Protein AF-A0A9Q4DVV6-F1 (afdb_monomer)

Foldseek 3Di:
DFEWEDEQVQAPHWDWTQDRVRFTKIKHKDWDDDDPDQIKIKIWIDTPVDTDIDIPPDQWDDDPNYIYGHD

Organism: Bacillus spizizenii (NCBI:txid96241)

Mean predicted aligned error: 4.28 Å

Secondary structure (DSSP, 8-state):
-EEEEE-GGGTTS-EEEE-TTS-EEEEEEEEE--TTSPPEEEEEEEESS-EEEEEESSSEEEETTEEEEE-

Radius of gyration: 11.82 Å; Cα contacts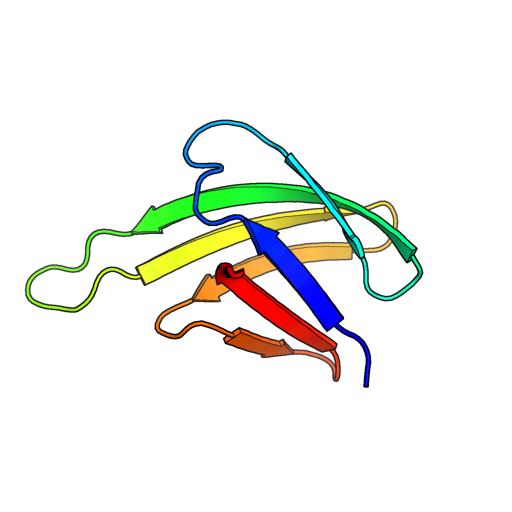 (8 Å, |Δi|>4): 155; chains: 1; bounding box: 31×23×27 Å

Solvent-accessible surface area (backbone atoms only — not comparable to full-atom values): 4104 Å² total; per-residue (Å²): 130,42,55,33,66,42,62,58,87,31,62,87,45,78,45,77,38,52,35,74,86,68,43,68,23,41,34,37,32,41,81,44,85,48,93,93,59,73,74,26,35,39,38,42,38,42,39,97,87,52,70,54,74,47,76,30,83,56,59,56,48,78,56,97,76,32,39,39,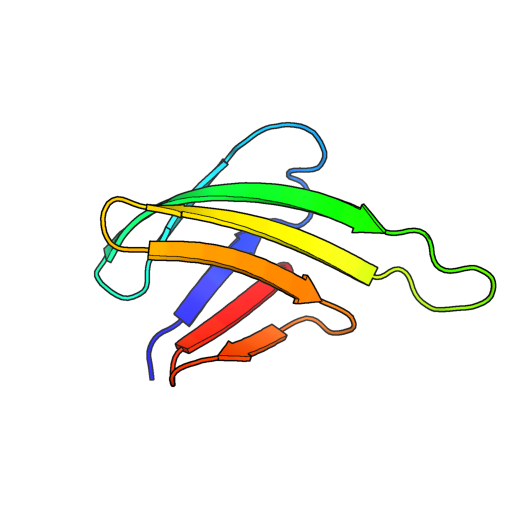35,54,87

Nearest PDB structures (foldseek):
  3ho8-assembly1_C  TM=4.642E-01  e=6.662E-01  Staphylococcus aureus subsp. aureus Mu50
  3hbl-assembly1_C  TM=4.090E-01  e=4.000E-01  Staphylococcus aureus subsp. aureus Mu50
  4hnt-assembly1_A  TM=4.436E-01  e=7.051E-01  Staphylococcus aureus
  4hnv-assembly1_C  TM=4.077E-01  e=5.018E-01  Staphylococcus aureus
  3bg5-assembly2_C  TM=4.083E-01  e=5.948E-01  Staphylococcus aureus

pLDDT: mean 89.44, std 8.99, range [59.22, 96.69]

Sequence (71 aa):
MKSVHFKRRTLRNPEVTRGPEGEKMYYTVYEVPEIGGNTSYQVDYESSRTRGSLTFITNHVEKDGIRFYLD

Structure (mmCIF, N/CA/C/O backbone):
data_AF-A0A9Q4DVV6-F1
#
_entry.id   AF-A0A9Q4DVV6-F1
#
loop_
_atom_site.group_PDB
_atom_site.id
_atom_site.type_symbol
_atom_site.label_atom_id
_atom_site.label_alt_id
_atom_site.label_comp_id
_atom_site.label_asym_id
_atom_site.label_entity_id
_atom_site.label_seq_id
_atom_site.pdbx_PDB_ins_code
_atom_site.Cartn_x
_atom_site.Cartn_y
_atom_site.Cartn_z
_atom_site.occupancy
_atom_site.B_iso_or_equiv
_atom_site.auth_seq_id
_atom_site.auth_comp_id
_atom_site.auth_asym_id
_atom_site.auth_atom_id
_atom_site.pdbx_PDB_model_num
ATOM 1 N N . MET A 1 1 ? 0.752 -15.210 -9.869 1.00 74.12 1 MET A N 1
ATOM 2 C CA . MET A 1 1 ? -0.090 -14.045 -9.521 1.00 74.12 1 MET A CA 1
ATOM 3 C C . MET A 1 1 ? 0.776 -13.062 -8.751 1.00 74.12 1 MET A C 1
ATOM 5 O O . MET A 1 1 ? 1.573 -13.527 -7.945 1.00 74.12 1 MET A O 1
ATOM 9 N N . LYS A 1 2 ? 0.720 -11.763 -9.064 1.00 92.88 2 LYS A N 1
ATOM 10 C CA . LYS A 1 2 ? 1.589 -10.746 -8.439 1.00 92.88 2 LYS A CA 1
ATOM 11 C C . LYS A 1 2 ? 0.980 -10.291 -7.111 1.00 92.88 2 LYS A C 1
ATOM 13 O O . LYS A 1 2 ? -0.246 -10.258 -6.995 1.00 92.88 2 LYS A O 1
ATOM 18 N N . SER A 1 3 ? 1.817 -9.949 -6.135 1.00 94.81 3 SER A N 1
ATOM 19 C CA . SER A 1 3 ? 1.363 -9.462 -4.831 1.00 94.81 3 SER A CA 1
ATOM 20 C C . SER A 1 3 ? 2.117 -8.221 -4.372 1.00 94.81 3 SER A C 1
ATOM 22 O O . SER A 1 3 ? 3.286 -8.030 -4.704 1.00 94.81 3 SER A O 1
ATOM 24 N N . VAL A 1 4 ? 1.426 -7.387 -3.598 1.00 95.81 4 VAL A N 1
ATOM 25 C CA . VAL A 1 4 ? 1.971 -6.196 -2.939 1.00 95.81 4 VAL A CA 1
ATOM 26 C C . VAL A 1 4 ? 1.54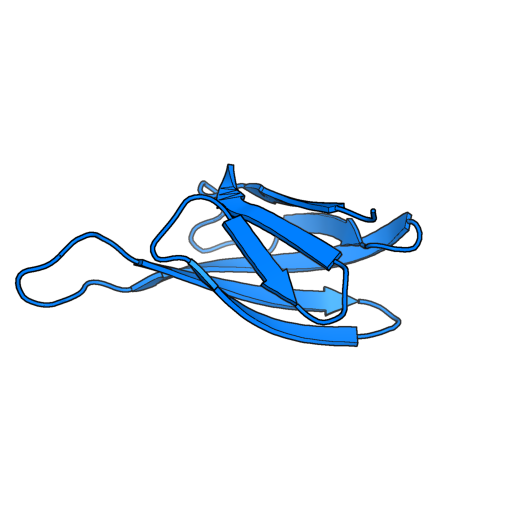8 -6.231 -1.479 1.00 95.81 4 VAL A C 1
ATOM 28 O O . VAL A 1 4 ? 0.405 -6.563 -1.175 1.00 95.81 4 VAL A O 1
ATOM 31 N N . HIS A 1 5 ? 2.469 -5.893 -0.584 1.00 96.44 5 HIS A N 1
ATOM 32 C CA . HIS A 1 5 ? 2.257 -5.943 0.859 1.00 96.44 5 HIS A CA 1
ATOM 33 C C . HIS A 1 5 ? 2.425 -4.550 1.461 1.00 96.44 5 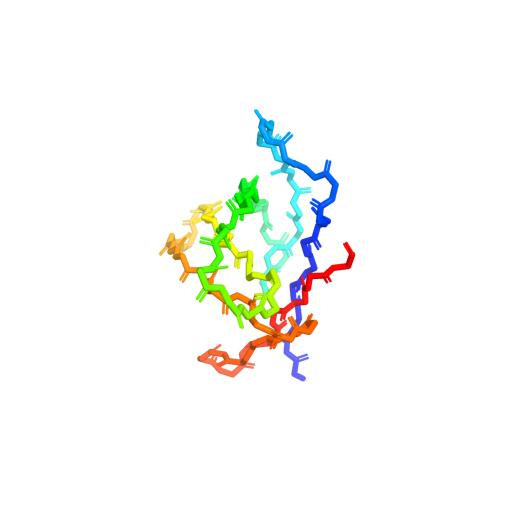HIS A C 1
ATOM 35 O O . HIS A 1 5 ? 3.465 -3.909 1.274 1.00 96.44 5 HIS A O 1
ATOM 41 N N . PHE A 1 6 ? 1.405 -4.097 2.183 1.00 94.62 6 PHE A N 1
ATOM 42 C CA . PHE A 1 6 ? 1.391 -2.849 2.936 1.00 94.62 6 PHE A CA 1
ATOM 43 C C . PHE A 1 6 ? 1.370 -3.162 4.427 1.00 94.62 6 PHE A C 1
ATOM 45 O O . PHE A 1 6 ? 0.621 -4.033 4.861 1.00 94.62 6 PHE A O 1
ATOM 52 N N . LYS A 1 7 ? 2.146 -2.433 5.232 1.00 92.12 7 LYS A N 1
ATOM 53 C CA . LYS A 1 7 ? 2.106 -2.585 6.690 1.00 92.12 7 LYS A CA 1
ATOM 54 C C . LYS A 1 7 ? 1.039 -1.684 7.283 1.00 92.12 7 LYS A C 1
ATOM 56 O O . LYS A 1 7 ? 1.146 -0.464 7.188 1.00 92.12 7 LYS A O 1
ATOM 61 N N . ARG A 1 8 ? 0.083 -2.249 8.010 1.00 83.50 8 ARG A N 1
ATOM 62 C CA . ARG A 1 8 ? -0.995 -1.518 8.692 1.00 83.50 8 ARG A CA 1
ATOM 63 C C . ARG A 1 8 ? -0.492 -0.483 9.695 1.00 83.50 8 ARG A C 1
ATOM 65 O O . ARG A 1 8 ? -1.128 0.544 9.891 1.00 83.50 8 ARG A O 1
ATOM 72 N N . ARG A 1 9 ? 0.670 -0.721 10.316 1.00 78.50 9 ARG A N 1
ATOM 73 C CA . ARG A 1 9 ? 1.262 0.158 11.347 1.00 78.50 9 ARG A CA 1
ATOM 74 C C . ARG A 1 9 ? 1.864 1.467 10.809 1.00 78.50 9 ARG A C 1
ATOM 76 O O . ARG A 1 9 ? 2.435 2.218 11.589 1.00 78.50 9 ARG A O 1
ATOM 83 N N . THR A 1 10 ? 1.717 1.766 9.519 1.00 69.31 10 THR A N 1
ATOM 84 C CA . THR A 1 10 ? 2.218 3.000 8.871 1.00 69.31 10 THR A CA 1
ATOM 85 C C . THR A 1 10 ? 1.305 4.207 9.020 1.00 69.31 10 THR A C 1
ATOM 87 O O . THR A 1 10 ? 1.489 5.221 8.349 1.00 69.31 10 THR A O 1
ATOM 90 N N . LEU A 1 11 ? 0.331 4.125 9.928 1.00 67.44 11 LEU A N 1
ATOM 91 C CA . LEU A 1 11 ? -0.556 5.226 10.269 1.00 67.44 11 LEU A CA 1
ATOM 92 C C . LEU A 1 11 ? 0.266 6.512 10.464 1.00 67.44 11 LEU A C 1
ATOM 94 O O . LEU A 1 11 ? 1.035 6.623 11.419 1.00 67.44 11 LEU A O 1
ATOM 98 N N . ARG A 1 12 ? 0.047 7.487 9.568 1.00 66.50 12 ARG A N 1
ATOM 99 C CA . ARG A 1 12 ? 0.590 8.864 9.575 1.00 66.50 12 ARG A CA 1
ATOM 100 C C . ARG A 1 12 ? 1.964 9.104 8.939 1.00 66.50 12 ARG A C 1
ATOM 102 O O . ARG A 1 12 ? 2.319 10.272 8.822 1.00 66.50 12 ARG A O 1
ATOM 109 N N . ASN A 1 13 ? 2.695 8.085 8.478 1.00 78.69 13 ASN A N 1
ATOM 110 C CA . ASN A 1 13 ? 3.964 8.290 7.764 1.00 78.69 13 ASN A CA 1
ATOM 111 C C . ASN A 1 13 ? 4.025 7.465 6.472 1.00 78.69 13 ASN A C 1
ATOM 113 O O . ASN A 1 13 ? 3.747 6.266 6.518 1.00 78.69 13 ASN A O 1
ATOM 117 N N . PRO A 1 14 ? 4.444 8.063 5.342 1.00 83.69 14 PRO A N 1
ATOM 118 C CA . PRO A 1 14 ? 4.675 7.309 4.121 1.00 83.69 14 PRO A CA 1
ATOM 119 C C . PRO A 1 14 ? 5.745 6.229 4.328 1.00 83.69 14 PRO A C 1
ATOM 121 O O . PRO A 1 14 ? 6.830 6.507 4.842 1.00 83.69 14 PRO A O 1
ATOM 124 N N . GLU A 1 15 ? 5.467 5.009 3.880 1.00 94.12 15 GLU A N 1
ATOM 125 C CA . GLU A 1 15 ? 6.442 3.919 3.795 1.00 94.12 15 GLU A CA 1
ATOM 126 C C . GLU A 1 15 ? 6.688 3.509 2.343 1.00 94.12 15 GLU A C 1
ATOM 128 O O . GLU A 1 15 ? 6.002 3.945 1.420 1.00 94.12 15 GLU A O 1
ATOM 133 N N . VAL A 1 16 ? 7.700 2.663 2.138 1.00 94.56 16 VAL A N 1
ATOM 134 C CA . VAL A 1 16 ? 8.043 2.108 0.826 1.00 94.56 16 VAL A CA 1
ATOM 135 C C . VAL A 1 16 ? 7.883 0.596 0.854 1.00 94.56 16 VAL A C 1
ATOM 137 O O . VAL A 1 16 ? 8.394 -0.077 1.748 1.00 94.56 16 VAL A O 1
ATOM 140 N N . THR A 1 17 ? 7.216 0.062 -0.162 1.00 95.12 17 THR A N 1
ATOM 141 C CA . THR A 1 17 ? 7.133 -1.370 -0.456 1.00 95.12 17 THR A CA 1
ATOM 142 C C . THR A 1 17 ? 7.593 -1.650 -1.891 1.00 95.12 17 THR A C 1
ATOM 144 O O . THR A 1 17 ? 8.002 -0.742 -2.625 1.00 95.12 17 THR A O 1
ATOM 147 N N . ARG A 1 18 ? 7.565 -2.924 -2.287 1.00 96.06 18 ARG A N 1
ATOM 148 C CA . ARG A 1 18 ? 7.788 -3.350 -3.673 1.00 96.06 18 ARG A CA 1
ATOM 149 C C . ARG A 1 18 ? 6.445 -3.472 -4.385 1.00 96.06 18 ARG A C 1
ATOM 151 O O . ARG A 1 18 ? 5.567 -4.193 -3.918 1.00 96.06 18 ARG A O 1
ATOM 158 N N . GLY A 1 19 ? 6.306 -2.759 -5.498 1.00 95.25 19 GLY A N 1
ATOM 159 C CA . GLY A 1 19 ? 5.165 -2.872 -6.396 1.00 95.25 19 GLY A CA 1
ATOM 160 C C . GLY A 1 19 ? 5.165 -4.190 -7.184 1.00 95.25 19 GLY A C 1
ATOM 161 O O . GLY A 1 19 ? 6.105 -4.987 -7.076 1.00 95.25 19 GLY A O 1
ATOM 162 N N . PRO A 1 20 ? 4.114 -4.440 -7.983 1.00 94.50 20 PRO A N 1
ATOM 163 C CA . PRO A 1 20 ? 3.916 -5.696 -8.709 1.00 94.50 20 PRO A CA 1
ATOM 164 C C . PRO A 1 20 ? 5.047 -6.038 -9.692 1.00 94.50 20 PRO A C 1
ATOM 166 O O . PRO A 1 20 ? 5.267 -7.216 -9.970 1.00 94.50 20 PRO A O 1
ATOM 169 N N . GLU A 1 21 ? 5.780 -5.045 -10.202 1.00 94.06 21 GLU A N 1
ATOM 170 C CA . GLU A 1 21 ? 6.908 -5.229 -11.126 1.00 94.06 21 GLU A CA 1
ATOM 171 C C . GLU A 1 21 ? 8.273 -5.078 -10.429 1.00 94.06 21 GLU A C 1
ATOM 173 O O . GLU A 1 21 ? 9.307 -4.980 -11.091 1.00 94.06 21 GLU A O 1
ATOM 178 N N . GLY A 1 22 ? 8.298 -5.046 -9.092 1.00 93.31 22 GLY A N 1
ATOM 179 C CA . GLY A 1 22 ? 9.508 -4.837 -8.294 1.00 93.31 22 GLY A CA 1
ATOM 180 C C . GLY A 1 22 ? 9.941 -3.373 -8.170 1.00 93.31 22 GLY A C 1
ATOM 181 O O . GLY A 1 22 ? 11.005 -3.094 -7.614 1.00 93.31 22 GLY A O 1
ATOM 182 N N . GLU A 1 23 ? 9.137 -2.432 -8.661 1.00 95.06 23 GLU A N 1
ATOM 183 C CA . GLU A 1 23 ? 9.370 -1.001 -8.520 1.00 95.06 23 GLU A CA 1
ATOM 184 C C . GLU A 1 23 ? 9.197 -0.527 -7.071 1.00 95.06 23 GLU A C 1
ATOM 186 O O . GLU A 1 23 ? 8.510 -1.154 -6.262 1.00 95.06 23 GLU A O 1
ATOM 191 N N . LYS A 1 24 ? 9.802 0.617 -6.734 1.00 96.69 24 LYS A N 1
ATOM 192 C CA . LYS A 1 24 ? 9.522 1.280 -5.457 1.00 96.69 24 LYS A CA 1
ATOM 193 C C . LYS A 1 24 ? 8.112 1.862 -5.496 1.00 96.69 24 LYS A C 1
ATOM 195 O O . LYS A 1 24 ? 7.796 2.642 -6.395 1.00 96.69 24 LYS A O 1
ATOM 200 N N . MET A 1 25 ? 7.306 1.502 -4.506 1.00 96.56 25 MET A N 1
AT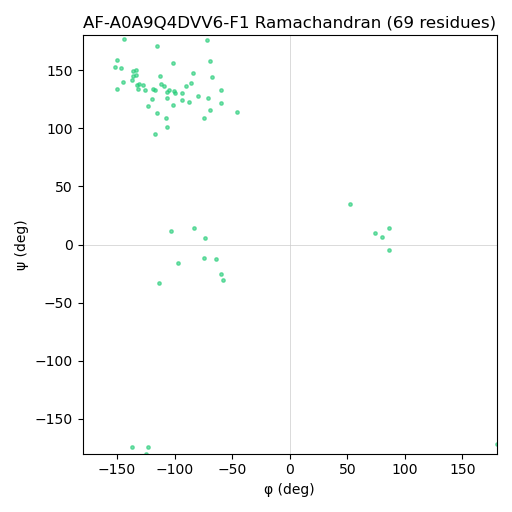OM 201 C CA . MET A 1 25 ? 5.953 2.014 -4.328 1.00 96.56 25 MET A CA 1
ATOM 202 C C . MET A 1 25 ? 5.837 2.637 -2.940 1.00 96.56 25 MET A C 1
ATOM 204 O O . MET A 1 25 ? 6.054 1.968 -1.930 1.00 96.56 25 MET A O 1
ATOM 208 N N . TYR A 1 26 ? 5.542 3.928 -2.908 1.00 95.25 26 TYR A N 1
ATOM 209 C CA . TYR A 1 26 ? 5.302 4.698 -1.698 1.00 95.25 26 TYR A CA 1
ATOM 210 C C . TYR A 1 26 ? 3.840 4.548 -1.310 1.00 95.25 26 TYR A C 1
ATOM 212 O O . TYR A 1 26 ? 2.983 4.559 -2.191 1.00 95.25 26 TYR A O 1
ATOM 220 N N . TYR A 1 27 ? 3.546 4.400 -0.024 1.00 95.31 27 TYR A N 1
ATOM 221 C 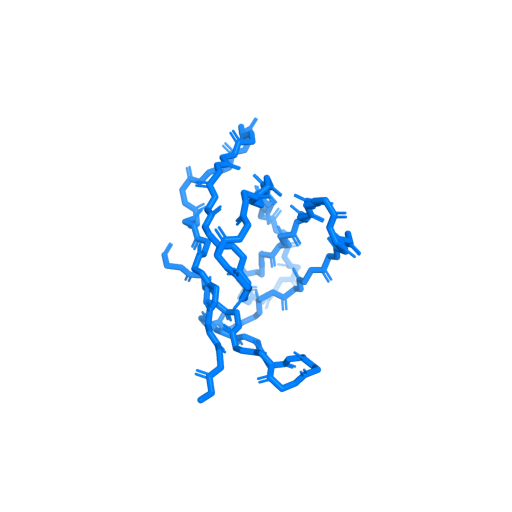CA . TYR A 1 27 ? 2.173 4.254 0.440 1.00 95.31 27 TYR A CA 1
ATOM 222 C C . TYR A 1 27 ? 1.955 4.877 1.817 1.00 95.31 27 TYR A C 1
ATOM 224 O O . TYR A 1 27 ? 2.877 4.939 2.628 1.00 95.31 27 TYR A O 1
ATOM 232 N N . THR A 1 28 ? 0.724 5.309 2.078 1.00 94.56 28 THR A N 1
ATOM 233 C CA . THR A 1 28 ? 0.262 5.751 3.399 1.00 94.56 28 THR A CA 1
ATOM 234 C C . THR A 1 28 ? -1.010 4.998 3.755 1.00 94.56 28 THR A C 1
ATOM 236 O O . THR A 1 28 ? -1.884 4.829 2.905 1.00 94.56 28 THR A O 1
ATOM 239 N N . VAL A 1 29 ? -1.114 4.548 5.006 1.00 93.44 29 VAL A N 1
ATOM 240 C CA . VAL A 1 29 ? -2.306 3.872 5.527 1.00 93.44 29 VAL A CA 1
ATOM 241 C C . VAL A 1 29 ? -3.070 4.826 6.439 1.00 93.44 29 VAL A C 1
ATOM 243 O O . VAL A 1 29 ? -2.491 5.453 7.330 1.00 93.44 29 VAL A O 1
ATOM 246 N N . TYR A 1 30 ? -4.379 4.901 6.235 1.00 90.50 30 TYR A N 1
ATOM 247 C CA . TYR A 1 30 ? -5.321 5.660 7.045 1.00 90.50 30 TYR A CA 1
ATOM 248 C C . TYR A 1 30 ? -6.337 4.703 7.654 1.00 90.50 30 TYR A C 1
ATOM 250 O O . TYR A 1 30 ? -6.876 3.839 6.965 1.00 90.50 30 TYR A O 1
ATOM 258 N N . GLU A 1 31 ? -6.605 4.860 8.945 1.00 90.38 31 GLU A N 1
ATOM 259 C CA . GLU A 1 31 ? -7.744 4.204 9.576 1.00 90.38 31 GLU A CA 1
ATOM 260 C C . GLU A 1 31 ? -9.008 4.996 9.246 1.00 90.38 31 GLU A C 1
ATOM 262 O O . GLU A 1 31 ? -9.045 6.215 9.432 1.00 90.38 31 GLU A O 1
ATOM 267 N N . VAL A 1 32 ? -10.026 4.307 8.740 1.00 87.50 32 VAL A N 1
ATOM 268 C CA . VAL A 1 32 ? -11.329 4.883 8.425 1.00 87.50 32 VAL A CA 1
ATOM 269 C C . VAL A 1 32 ? -12.307 4.382 9.490 1.00 87.50 32 VAL A C 1
ATOM 271 O O . VAL A 1 32 ? -12.718 3.220 9.457 1.00 87.50 32 VAL A O 1
ATOM 274 N N . PRO A 1 33 ? -12.644 5.214 10.492 1.00 78.12 33 PRO A N 1
ATOM 275 C CA . PRO A 1 33 ? -13.607 4.825 11.509 1.00 78.12 33 PRO A CA 1
ATOM 276 C C . PRO A 1 33 ? -15.004 4.739 10.886 1.00 78.12 33 PRO A C 1
ATOM 278 O O . PRO A 1 33 ? -15.563 5.744 10.447 1.00 78.12 33 PRO A O 1
ATOM 281 N N . GLU A 1 34 ? -15.579 3.539 10.864 1.00 75.38 34 GLU A N 1
ATOM 282 C CA . GLU A 1 34 ? -16.975 3.331 10.483 1.00 75.38 34 GLU A CA 1
ATOM 283 C C . GLU A 1 34 ? -17.885 3.426 11.714 1.00 75.38 34 GLU A C 1
ATOM 285 O O . GLU A 1 34 ? -17.595 2.882 12.782 1.00 75.38 34 GLU A O 1
ATOM 290 N N . ILE A 1 35 ? -19.015 4.124 11.579 1.00 59.22 35 ILE A N 1
ATOM 291 C CA . ILE A 1 35 ? -20.006 4.238 12.653 1.00 59.22 35 ILE A CA 1
ATOM 292 C C . ILE A 1 35 ? -20.761 2.904 12.755 1.00 59.22 35 ILE A C 1
ATOM 294 O O . ILE A 1 35 ? -21.574 2.582 11.894 1.00 59.22 35 ILE A O 1
ATOM 298 N N . GLY A 1 36 ? -20.506 2.143 13.825 1.00 67.19 36 GLY A N 1
ATOM 299 C CA . GLY A 1 36 ? -21.232 0.906 14.149 1.00 67.19 36 GLY A CA 1
ATOM 300 C C . GLY A 1 36 ? -20.707 -0.378 13.489 1.00 67.19 36 GLY A C 1
ATOM 301 O O . GLY A 1 36 ? -21.415 -1.382 13.514 1.00 67.19 36 GLY A O 1
ATOM 302 N N . GLY A 1 37 ? -19.497 -0.364 12.916 1.00 68.56 37 GLY A N 1
ATOM 303 C CA . GLY A 1 37 ? -18.928 -1.487 12.156 1.00 68.56 37 GLY A CA 1
ATOM 304 C C . GLY A 1 37 ? -17.453 -1.793 12.449 1.00 68.56 37 GLY A C 1
ATOM 305 O O . GLY A 1 37 ? -16.845 -1.217 13.352 1.00 68.56 37 GLY A O 1
ATOM 306 N N . ASN A 1 38 ? -16.891 -2.733 11.679 1.00 73.25 38 ASN A N 1
ATOM 307 C CA . ASN A 1 38 ? -15.468 -3.088 11.717 1.00 73.25 38 ASN A CA 1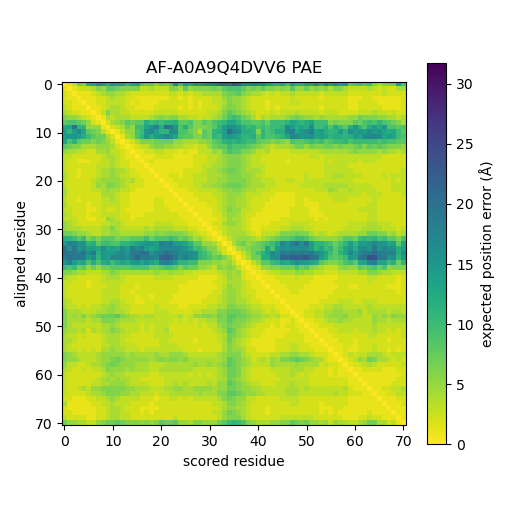
ATOM 308 C C . ASN A 1 38 ? -14.603 -1.930 11.201 1.00 73.25 38 ASN A C 1
ATOM 310 O O . ASN A 1 38 ? -14.962 -1.260 10.238 1.00 73.25 38 ASN A O 1
ATOM 314 N N . THR A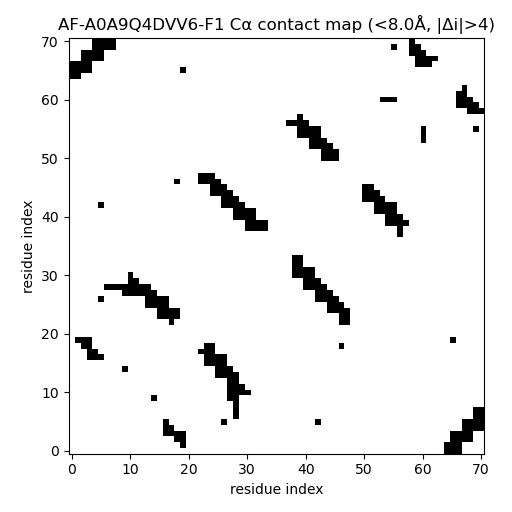 1 39 ? -13.425 -1.745 11.794 1.00 82.19 39 THR A N 1
ATOM 315 C CA . THR A 1 39 ? -12.423 -0.786 11.319 1.00 82.19 39 THR A CA 1
ATOM 316 C C . THR A 1 39 ? -11.996 -1.109 9.885 1.00 82.19 39 THR A C 1
ATOM 318 O O . THR A 1 39 ? -11.482 -2.203 9.631 1.00 82.19 39 THR A O 1
ATOM 321 N N . SER A 1 40 ? -12.167 -0.160 8.962 1.00 89.88 40 SER A N 1
ATOM 322 C CA . SER A 1 40 ? -11.636 -0.244 7.602 1.00 89.88 40 SER A CA 1
ATOM 323 C C . SER A 1 40 ? -10.368 0.602 7.460 1.00 89.88 40 SER A C 1
ATOM 325 O O . SER A 1 40 ? -10.101 1.517 8.241 1.00 89.88 40 SER A O 1
ATOM 327 N N . TYR A 1 41 ? -9.533 0.259 6.482 1.00 92.25 41 TYR A N 1
ATOM 328 C CA . TYR A 1 41 ? -8.274 0.956 6.226 1.00 92.25 41 TYR A CA 1
ATOM 329 C C . TYR A 1 41 ? -8.206 1.408 4.775 1.00 92.25 41 TYR A C 1
ATOM 331 O O . TYR A 1 41 ? -8.446 0.616 3.868 1.00 92.25 41 TYR A O 1
ATOM 339 N N . GLN A 1 42 ? -7.830 2.660 4.541 1.00 93.69 42 GLN A N 1
ATOM 340 C CA . GLN A 1 42 ? -7.520 3.157 3.206 1.00 93.69 42 GLN A CA 1
ATOM 341 C C . GLN A 1 42 ? -6.007 3.192 3.014 1.00 93.69 42 GLN A C 1
ATOM 343 O O . GLN A 1 42 ? -5.280 3.704 3.863 1.00 93.69 42 GLN A O 1
ATOM 348 N N . VAL A 1 43 ? -5.535 2.661 1.891 1.00 95.00 43 VAL A N 1
ATOM 349 C CA . VAL A 1 43 ? -4.135 2.731 1.478 1.00 95.00 43 VAL A CA 1
ATOM 350 C C . VAL A 1 43 ? -4.038 3.551 0.209 1.00 95.00 43 VAL A C 1
ATOM 352 O O . VAL A 1 43 ? -4.504 3.113 -0.843 1.00 95.00 43 VAL A O 1
ATOM 355 N N . ASP A 1 44 ? -3.399 4.709 0.307 1.00 94.75 44 ASP A N 1
ATOM 356 C CA . ASP A 1 44 ? -3.029 5.517 -0.850 1.00 94.75 44 ASP A CA 1
ATOM 357 C C . ASP A 1 44 ? -1.606 5.151 -1.256 1.00 94.75 44 ASP A C 1
ATOM 359 O O . ASP A 1 44 ? -0.717 5.119 -0.404 1.00 94.75 44 ASP A O 1
ATOM 363 N N . TYR A 1 45 ? -1.383 4.865 -2.538 1.00 94.69 45 TYR A N 1
ATOM 364 C CA . TYR A 1 45 ? -0.088 4.427 -3.050 1.00 94.69 45 TYR A CA 1
ATOM 365 C C . TYR A 1 45 ? 0.297 5.114 -4.361 1.00 94.69 45 TYR A C 1
ATOM 367 O O . TYR A 1 45 ? -0.546 5.441 -5.198 1.00 94.69 45 TYR A O 1
ATOM 375 N N . GLU A 1 46 ? 1.600 5.288 -4.562 1.00 95.56 46 GLU A N 1
ATOM 376 C CA . GLU A 1 46 ? 2.197 5.884 -5.754 1.00 95.56 46 GLU A CA 1
ATOM 377 C C . GLU A 1 46 ? 3.536 5.218 -6.090 1.00 95.56 46 GLU A C 1
ATOM 379 O O . GLU A 1 46 ? 4.347 4.894 -5.225 1.00 95.56 46 GLU A O 1
ATOM 384 N N . SER A 1 47 ? 3.779 5.003 -7.376 1.00 94.69 47 SER A N 1
ATOM 385 C CA . SER A 1 47 ? 5.012 4.444 -7.928 1.00 94.69 47 SER A CA 1
ATOM 386 C C . SER A 1 47 ? 5.324 5.123 -9.259 1.00 94.69 47 SER A C 1
ATOM 388 O O . SER A 1 47 ? 4.516 5.886 -9.784 1.00 94.69 47 SER A O 1
ATOM 390 N N . SER A 1 48 ? 6.454 4.777 -9.875 1.00 93.75 48 SER A N 1
ATOM 391 C CA . SER A 1 48 ? 6.785 5.251 -11.225 1.00 93.75 48 SER A CA 1
ATOM 392 C C . SER A 1 48 ? 5.830 4.758 -12.324 1.00 93.75 48 SER A C 1
ATOM 394 O O . SER A 1 48 ? 5.904 5.253 -13.445 1.00 93.75 48 SER A O 1
ATOM 396 N N . ARG A 1 49 ? 4.966 3.773 -12.035 1.00 90.88 49 ARG A N 1
ATOM 397 C CA . ARG A 1 49 ? 4.071 3.131 -13.015 1.00 90.88 49 ARG A CA 1
ATOM 398 C C . ARG A 1 49 ? 2.595 3.408 -12.770 1.00 90.88 49 ARG A C 1
ATOM 400 O O . ARG A 1 49 ? 1.815 3.436 -13.714 1.00 90.88 49 ARG A O 1
ATOM 407 N N . THR A 1 50 ? 2.201 3.546 -11.510 1.00 92.19 50 THR A N 1
ATOM 408 C CA . THR A 1 50 ? 0.797 3.638 -11.110 1.00 92.19 50 THR A CA 1
ATOM 409 C C . THR A 1 50 ? 0.640 4.435 -9.827 1.00 92.19 50 THR A C 1
ATOM 411 O O . THR A 1 50 ? 1.519 4.426 -8.963 1.00 92.19 50 THR A O 1
ATOM 414 N N . ARG A 1 51 ? -0.534 5.046 -9.679 1.00 94.88 51 ARG A N 1
ATOM 415 C CA . ARG A 1 51 ? -1.007 5.695 -8.461 1.00 94.88 51 ARG A CA 1
ATOM 416 C C . ARG A 1 51 ? -2.465 5.319 -8.224 1.00 94.88 51 ARG A C 1
ATOM 418 O O . ARG A 1 51 ? -3.216 5.162 -9.185 1.00 94.88 51 ARG A O 1
ATOM 425 N N . GLY A 1 52 ? -2.867 5.177 -6.970 1.00 95.00 52 GLY A N 1
ATOM 426 C CA . GLY A 1 52 ? -4.255 4.893 -6.637 1.00 95.00 52 GLY A CA 1
ATOM 427 C C . GLY A 1 52 ? -4.506 4.767 -5.145 1.00 95.00 52 GLY A C 1
ATOM 428 O O . GLY A 1 52 ? -3.625 5.021 -4.327 1.00 95.00 52 GLY A O 1
ATOM 429 N N . SER A 1 53 ? -5.725 4.344 -4.831 1.00 95.25 53 SER A N 1
ATOM 430 C CA . SER A 1 53 ? -6.193 4.101 -3.471 1.00 95.25 53 SER A CA 1
ATOM 431 C C . SER A 1 53 ? -6.920 2.761 -3.406 1.00 95.25 53 SER A C 1
ATOM 433 O O . SER A 1 53 ? -7.585 2.361 -4.369 1.00 95.25 53 SER A O 1
ATOM 435 N N . LEU A 1 54 ? -6.786 2.067 -2.278 1.00 95.31 54 LEU A N 1
ATOM 436 C CA . LEU A 1 54 ? -7.457 0.800 -1.985 1.00 95.31 54 LEU A CA 1
ATOM 437 C C . LEU A 1 54 ? -8.077 0.851 -0.593 1.00 95.31 54 LEU A C 1
ATOM 439 O O . LEU A 1 54 ? -7.432 1.293 0.353 1.00 95.31 54 LEU A O 1
ATOM 443 N N . THR A 1 55 ? -9.297 0.340 -0.462 1.00 93.94 55 THR A N 1
ATOM 444 C CA . THR A 1 55 ? -9.981 0.216 0.828 1.00 93.94 55 THR A CA 1
ATOM 445 C C . THR A 1 55 ? -10.004 -1.242 1.262 1.00 93.94 55 THR A C 1
ATOM 447 O O . THR A 1 55 ? -10.474 -2.115 0.535 1.00 93.94 55 THR A O 1
ATOM 450 N N . PHE A 1 56 ? -9.510 -1.496 2.466 1.00 92.62 56 PHE A N 1
ATOM 451 C CA . PHE A 1 56 ? -9.410 -2.800 3.096 1.00 92.62 56 PHE A CA 1
ATOM 452 C C . PHE A 1 56 ? -10.452 -2.907 4.208 1.00 92.62 56 PHE A C 1
ATOM 454 O O . PHE A 1 56 ? -10.320 -2.284 5.259 1.00 92.62 56 PHE A O 1
ATOM 461 N N . ILE A 1 57 ? -11.477 -3.725 3.965 1.00 88.31 57 ILE A N 1
ATOM 462 C CA . ILE A 1 57 ? -12.423 -4.215 4.988 1.00 88.31 57 ILE A CA 1
ATOM 463 C C . ILE A 1 57 ? -11.996 -5.622 5.465 1.00 88.31 57 ILE A C 1
ATOM 465 O O . ILE A 1 57 ? -12.409 -6.110 6.514 1.00 88.31 57 ILE A O 1
ATOM 469 N N . THR A 1 58 ? -11.117 -6.276 4.699 1.00 87.06 58 THR A N 1
ATOM 470 C CA . THR A 1 58 ? -10.459 -7.547 5.031 1.00 87.06 58 THR A CA 1
ATOM 471 C C . THR A 1 58 ? -8.936 -7.369 4.985 1.00 87.06 58 THR A C 1
ATOM 473 O O . THR A 1 58 ? -8.439 -6.261 4.792 1.00 87.06 58 THR A O 1
ATOM 476 N N . ASN A 1 59 ? -8.165 -8.446 5.139 1.00 90.44 59 ASN A N 1
ATOM 477 C CA . ASN A 1 59 ? -6.706 -8.392 5.038 1.00 90.44 59 ASN A CA 1
ATOM 478 C C . ASN A 1 59 ? -6.171 -8.243 3.600 1.00 90.44 59 ASN A C 1
ATOM 480 O O . ASN A 1 59 ? -4.974 -8.009 3.445 1.00 90.44 59 ASN A O 1
ATOM 484 N N . HIS A 1 60 ? -6.994 -8.401 2.555 1.00 94.88 60 HIS A N 1
ATOM 485 C CA . HIS A 1 60 ? -6.532 -8.275 1.171 1.00 94.88 60 HIS A CA 1
ATOM 486 C C . HIS A 1 60 ? -7.607 -7.767 0.201 1.00 94.88 60 HIS A C 1
ATOM 488 O O . HIS A 1 60 ? -8.806 -7.876 0.451 1.00 94.88 60 HIS A O 1
ATOM 494 N N . VAL A 1 61 ? -7.154 -7.232 -0.934 1.00 94.81 61 VAL A N 1
ATOM 495 C CA . VAL A 1 61 ? -7.984 -6.793 -2.064 1.00 94.81 61 VAL A CA 1
ATOM 496 C C . VAL A 1 61 ? -7.331 -7.256 -3.363 1.00 94.81 61 VAL A C 1
ATOM 498 O O . VAL A 1 61 ? -6.109 -7.214 -3.498 1.00 94.81 61 VAL A O 1
ATOM 501 N N . GLU A 1 62 ? -8.132 -7.684 -4.335 1.00 94.81 62 GLU A N 1
ATOM 502 C CA . GLU A 1 62 ? -7.659 -8.001 -5.683 1.00 94.81 62 GLU A CA 1
ATOM 503 C C . GLU A 1 62 ? -8.100 -6.930 -6.674 1.00 94.81 62 GLU A C 1
ATOM 505 O O . GLU A 1 62 ? -9.266 -6.539 -6.706 1.00 94.81 62 GLU A O 1
ATOM 510 N N . LYS A 1 63 ? -7.158 -6.453 -7.490 1.00 92.12 63 LYS A N 1
ATOM 511 C CA . LYS A 1 63 ? -7.415 -5.463 -8.535 1.00 92.12 63 LYS A CA 1
ATOM 512 C C . LYS A 1 63 ? -6.433 -5.667 -9.683 1.00 92.12 63 LYS A C 1
ATOM 514 O O . LYS A 1 63 ? -5.246 -5.867 -9.443 1.00 92.12 63 LYS A O 1
ATOM 519 N N . ASP A 1 64 ? -6.931 -5.651 -10.918 1.00 90.31 64 ASP A N 1
ATOM 520 C CA . ASP A 1 64 ? -6.122 -5.781 -12.142 1.00 90.31 64 ASP A CA 1
ATOM 521 C C . ASP A 1 64 ? -5.187 -7.015 -12.148 1.00 90.31 64 ASP A C 1
ATOM 5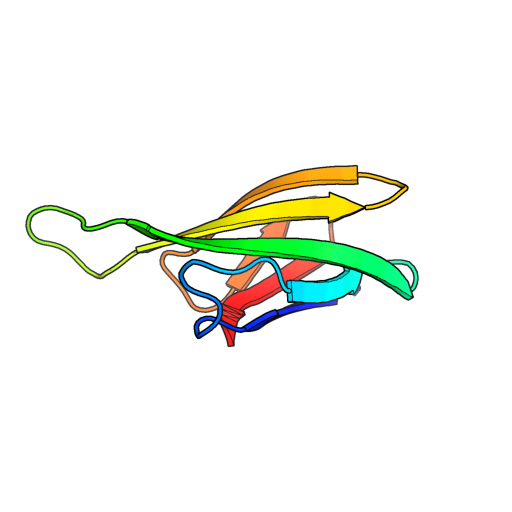23 O O . ASP A 1 64 ? -4.066 -6.979 -12.652 1.00 90.31 64 ASP A O 1
ATOM 527 N N . GLY A 1 65 ? -5.630 -8.129 -11.546 1.00 91.62 65 GLY A N 1
ATOM 528 C CA . GLY A 1 65 ? -4.845 -9.369 -11.437 1.00 91.62 65 GLY A CA 1
ATOM 529 C C . GLY A 1 65 ? -3.696 -9.328 -10.415 1.00 91.62 65 GLY A C 1
ATOM 530 O O . GLY A 1 65 ? -2.871 -10.248 -10.371 1.00 91.62 65 GLY A O 1
ATOM 531 N N . ILE A 1 66 ? -3.635 -8.280 -9.591 1.00 94.06 66 ILE A N 1
ATOM 532 C CA . ILE A 1 66 ? -2.682 -8.100 -8.493 1.00 94.06 66 ILE A CA 1
ATOM 533 C C . ILE A 1 66 ? -3.433 -8.244 -7.170 1.00 94.06 66 ILE A C 1
ATOM 535 O O . ILE A 1 66 ? -4.523 -7.695 -6.997 1.00 94.06 66 ILE A O 1
ATOM 539 N N . ARG A 1 67 ? -2.837 -8.963 -6.216 1.00 96.31 67 ARG A N 1
ATOM 540 C CA . ARG A 1 67 ? -3.365 -9.071 -4.855 1.00 96.31 67 ARG A CA 1
ATOM 541 C C . ARG A 1 67 ? -2.597 -8.161 -3.906 1.00 96.31 67 ARG A C 1
ATOM 543 O O . ARG A 1 67 ? -1.393 -8.318 -3.718 1.00 96.31 67 ARG A O 1
ATOM 550 N N . PHE A 1 68 ? -3.306 -7.231 -3.295 1.00 96.38 68 PHE A N 1
ATOM 551 C CA . PHE A 1 68 ? -2.773 -6.301 -2.315 1.00 96.38 68 PHE A CA 1
ATOM 552 C C . PHE A 1 68 ? -3.128 -6.798 -0.919 1.00 96.38 68 PHE A C 1
ATOM 554 O O . PHE A 1 68 ? -4.287 -7.116 -0.666 1.00 96.38 68 PHE A O 1
ATOM 561 N N . TYR A 1 69 ? -2.149 -6.865 -0.026 1.00 96.50 69 TYR A N 1
ATOM 562 C CA . TYR A 1 69 ? -2.302 -7.298 1.359 1.00 96.50 69 TYR A CA 1
ATOM 563 C C . TYR A 1 69 ? -2.069 -6.133 2.317 1.00 96.50 69 TYR A C 1
ATOM 565 O O . TYR A 1 69 ? -1.216 -5.279 2.066 1.00 96.50 69 TYR A O 1
ATOM 573 N N . LEU A 1 70 ? -2.812 -6.131 3.422 1.00 93.69 70 LEU A N 1
ATOM 574 C CA . LEU A 1 70 ? -2.619 -5.228 4.548 1.00 93.69 70 LEU A CA 1
ATOM 575 C C . LEU A 1 70 ? -2.254 -6.034 5.802 1.00 93.69 70 LEU A C 1
ATOM 577 O O . LEU A 1 70 ? -3.139 -6.525 6.517 1.00 93.69 70 LEU A O 1
ATOM 581 N N . ASP A 1 71 ? -0.946 -6.133 6.037 1.00 90.31 71 ASP A N 1
ATOM 582 C CA . ASP A 1 71 ? -0.301 -6.908 7.106 1.00 90.31 71 ASP A CA 1
ATOM 583 C C . ASP A 1 71 ? -0.266 -6.160 8.451 1.00 90.31 71 ASP A C 1
ATOM 585 O O . ASP A 1 71 ? 0.025 -4.938 8.467 1.00 90.31 71 ASP A O 1
#